Protein AF-A0A2V2SE03-F1 (afdb_monomer)

Radius of gyration: 16.1 Å; Cα contacts (8 Å, |Δi|>4): 146; chains: 1; bounding box: 35×38×41 Å

Sequence (122 aa):
MTYPTLTLPQFSAVMEYAEQHGRTWKAKLSDDWLYARTEGALQVLRNSHGPAWLQSFKPLTCAKAILRPLDITINKRDTGEYRVNLLNGTEDTASYSEDIVGSVGTGIAMSCHRDQHKASGA

Mean predicted aligned error: 3.94 Å

Secondary structure (DSSP, 8-state):
-PPPPPPHHHHHHHHHHHHHHGGGHHHHHHHHHHTT---HHHHHHHHHHHHHHHHH--HHHHHHHHHGGGTEEEEE-TTSPEEEEETT--GGG-EEES-HHHHHHHHHHHHHHHHHHHHH--

Structure (mmCIF, N/CA/C/O backbone):
data_AF-A0A2V2SE03-F1
#
_entry.id   AF-A0A2V2SE03-F1
#
loop_
_atom_site.group_PDB
_atom_site.id
_atom_site.type_symbol
_atom_site.label_atom_id
_atom_site.label_alt_id
_atom_site.label_comp_id
_atom_site.label_asym_id
_atom_site.label_entity_id
_atom_site.label_seq_id
_atom_site.pdbx_PDB_ins_code
_atom_site.Cartn_x
_atom_site.Cartn_y
_atom_site.Cartn_z
_atom_site.occupancy
_atom_site.B_iso_or_equiv
_atom_site.auth_seq_id
_atom_site.auth_comp_id
_atom_site.auth_asym_id
_atom_site.auth_atom_id
_atom_site.pdbx_PDB_model_num
ATOM 1 N N . MET A 1 1 ? 16.500 -7.685 5.808 1.00 59.94 1 MET A N 1
ATOM 2 C CA . MET A 1 1 ? 16.652 -6.347 5.198 1.00 59.94 1 MET A CA 1
ATOM 3 C C . MET A 1 1 ? 15.466 -5.507 5.632 1.00 59.94 1 MET A C 1
ATOM 5 O O . MET A 1 1 ? 14.348 -6.006 5.561 1.00 59.94 1 MET A O 1
ATOM 9 N N . THR A 1 2 ? 15.708 -4.299 6.135 1.00 79.69 2 THR A N 1
ATOM 10 C CA . THR A 1 2 ? 14.652 -3.347 6.508 1.00 79.69 2 THR A CA 1
ATOM 11 C C . THR A 1 2 ? 14.448 -2.406 5.334 1.00 79.69 2 THR A C 1
ATOM 13 O O . THR A 1 2 ? 15.416 -1.821 4.857 1.00 79.69 2 THR A O 1
ATOM 16 N N . TYR A 1 3 ? 13.215 -2.297 4.851 1.00 87.88 3 TYR A N 1
ATOM 17 C CA . TYR A 1 3 ? 12.869 -1.427 3.732 1.00 87.88 3 TYR A CA 1
ATOM 18 C C . TYR A 1 3 ? 12.172 -0.161 4.236 1.00 87.88 3 TYR A C 1
ATOM 20 O O . TYR A 1 3 ? 11.499 -0.233 5.270 1.00 87.88 3 TYR A O 1
ATOM 28 N N . PRO A 1 4 ? 12.309 0.980 3.537 1.00 92.31 4 PRO A N 1
ATOM 29 C CA . PRO A 1 4 ? 11.534 2.174 3.847 1.00 92.31 4 PRO A CA 1
ATOM 30 C C . PRO A 1 4 ? 10.028 1.887 3.828 1.00 92.31 4 PRO A C 1
ATOM 32 O O . PRO A 1 4 ? 9.546 1.060 3.057 1.00 92.31 4 PRO A O 1
ATOM 35 N N . THR A 1 5 ? 9.260 2.583 4.663 1.00 95.25 5 THR A N 1
ATOM 36 C CA . THR A 1 5 ? 7.796 2.533 4.566 1.00 95.25 5 THR A CA 1
ATOM 37 C C . THR A 1 5 ? 7.354 3.152 3.241 1.00 95.25 5 THR A C 1
ATOM 39 O O . THR A 1 5 ? 7.853 4.208 2.851 1.00 95.25 5 THR A O 1
ATOM 42 N N . LEU A 1 6 ? 6.416 2.500 2.552 1.00 96.62 6 LEU A N 1
ATOM 43 C CA . LEU A 1 6 ? 5.869 2.994 1.289 1.00 96.62 6 LEU A CA 1
ATOM 44 C C . LEU A 1 6 ? 5.097 4.298 1.505 1.00 96.62 6 LEU A C 1
ATOM 46 O O . LEU A 1 6 ? 4.453 4.493 2.532 1.00 96.62 6 LEU A O 1
ATOM 50 N N . THR A 1 7 ? 5.100 5.170 0.506 1.00 95.94 7 THR A N 1
ATOM 51 C CA . THR A 1 7 ? 4.135 6.273 0.442 1.00 95.94 7 THR A CA 1
ATOM 52 C C . THR A 1 7 ? 2.809 5.787 -0.152 1.00 95.94 7 THR A C 1
ATOM 54 O O . THR A 1 7 ? 2.771 4.760 -0.837 1.00 95.94 7 THR A O 1
ATOM 57 N N . LEU A 1 8 ? 1.711 6.524 0.061 1.00 95.69 8 LEU A N 1
ATOM 58 C CA . LEU A 1 8 ? 0.421 6.187 -0.558 1.00 95.69 8 LEU A CA 1
ATOM 59 C C . LEU A 1 8 ? 0.510 6.109 -2.099 1.00 95.69 8 LEU A C 1
ATOM 61 O O . LEU A 1 8 ? 0.043 5.110 -2.641 1.00 95.69 8 LEU A O 1
ATOM 65 N N . PRO A 1 9 ? 1.170 7.046 -2.817 1.00 96.50 9 PRO A N 1
ATOM 66 C CA . PRO A 1 9 ? 1.338 6.927 -4.268 1.00 96.50 9 PRO A CA 1
ATOM 67 C C . PRO A 1 9 ? 2.106 5.672 -4.704 1.00 96.50 9 PRO A C 1
ATOM 69 O O . PRO A 1 9 ? 1.741 5.039 -5.689 1.00 96.50 9 PRO A O 1
ATOM 72 N N . GLN A 1 10 ? 3.151 5.276 -3.968 1.00 97.44 10 GLN A N 1
ATOM 73 C CA . GLN A 1 10 ? 3.888 4.039 -4.256 1.00 97.44 10 GLN A CA 1
ATOM 74 C C . GLN A 1 10 ? 3.022 2.800 -4.029 1.00 97.44 10 GLN A C 1
ATOM 76 O O . GLN A 1 10 ? 3.062 1.870 -4.828 1.00 97.44 10 GLN A O 1
ATOM 81 N N . PHE A 1 11 ? 2.241 2.786 -2.947 1.00 98.06 11 PHE A N 1
ATOM 82 C CA . PHE A 1 11 ? 1.332 1.687 -2.646 1.00 98.06 11 PHE A CA 1
ATOM 83 C C . PHE A 1 11 ? 0.220 1.568 -3.694 1.00 98.06 11 PHE A C 1
ATOM 85 O O . PHE A 1 11 ? 0.007 0.470 -4.204 1.00 98.06 11 PHE A O 1
ATOM 92 N N . SER A 1 12 ? -0.406 2.689 -4.074 1.00 97.94 12 SER A N 1
ATOM 93 C CA . SER A 1 12 ? -1.417 2.751 -5.141 1.00 97.94 12 SER A CA 1
ATOM 94 C C . SER A 1 12 ? -0.862 2.202 -6.448 1.00 97.94 12 SER A C 1
ATOM 96 O O . SER A 1 12 ? -1.413 1.255 -6.993 1.00 97.94 12 SER A O 1
ATOM 98 N N . ALA A 1 13 ? 0.307 2.684 -6.882 1.00 98.06 13 ALA A N 1
ATOM 99 C CA . ALA A 1 13 ? 0.911 2.254 -8.140 1.00 98.06 13 ALA A CA 1
ATOM 100 C C . ALA A 1 13 ? 1.214 0.745 -8.183 1.00 98.06 13 ALA A C 1
ATOM 102 O O . ALA A 1 13 ? 1.060 0.109 -9.224 1.00 98.06 13 ALA A O 1
ATOM 103 N N . VAL A 1 14 ? 1.630 0.143 -7.060 1.00 97.94 14 VAL A N 1
ATOM 104 C CA . VAL A 1 14 ? 1.835 -1.315 -6.980 1.00 97.94 14 VAL A CA 1
ATOM 105 C C . VAL A 1 14 ? 0.512 -2.067 -7.081 1.00 97.94 14 VAL A C 1
ATOM 107 O O . VAL A 1 14 ? 0.456 -3.092 -7.758 1.00 97.94 14 VAL A O 1
ATOM 110 N N . MET A 1 15 ? -0.535 -1.584 -6.412 1.00 98.12 15 MET A N 1
ATOM 111 C CA . MET A 1 15 ? -1.852 -2.219 -6.437 1.00 98.12 15 MET A CA 1
ATOM 112 C C . MET A 1 15 ? -2.517 -2.090 -7.812 1.00 98.12 15 MET A C 1
ATOM 114 O O . MET A 1 15 ? -2.966 -3.098 -8.348 1.00 98.12 15 MET A O 1
ATOM 118 N N . GLU A 1 16 ? -2.464 -0.914 -8.439 1.00 98.06 16 GLU A N 1
ATOM 119 C CA . GLU A 1 16 ? -2.924 -0.688 -9.816 1.00 98.06 16 GLU A CA 1
ATOM 120 C C . GLU A 1 16 ? -2.192 -1.605 -10.803 1.00 98.06 16 GLU A C 1
ATOM 122 O O . GLU A 1 16 ? -2.815 -2.272 -11.631 1.00 98.06 16 GLU A O 1
ATOM 127 N N . TYR A 1 17 ? -0.863 -1.710 -10.684 1.00 98.19 17 TYR A N 1
ATOM 128 C CA . TYR A 1 17 ? -0.088 -2.630 -11.514 1.00 98.19 17 TYR A CA 1
ATOM 129 C C . TYR A 1 17 ? -0.506 -4.089 -11.268 1.00 98.19 17 TYR A C 1
ATOM 131 O O . TYR A 1 17 ? -0.602 -4.877 -12.214 1.00 98.19 17 TYR A O 1
ATOM 139 N N . ALA A 1 18 ? -0.762 -4.463 -10.009 1.00 97.69 18 ALA A N 1
ATOM 140 C CA . ALA A 1 18 ? -1.197 -5.805 -9.639 1.00 97.69 18 ALA A CA 1
ATOM 141 C C . ALA A 1 18 ? -2.558 -6.175 -10.240 1.00 97.69 18 ALA A C 1
ATOM 143 O O . ALA A 1 18 ? -2.718 -7.287 -10.749 1.00 97.69 18 ALA A O 1
ATOM 144 N N . GLU A 1 19 ? -3.507 -5.244 -10.225 1.00 97.19 19 GLU A N 1
ATOM 145 C CA . GLU A 1 19 ? -4.828 -5.410 -10.831 1.00 97.19 19 GLU A CA 1
ATOM 146 C C . GLU A 1 19 ? -4.737 -5.569 -12.350 1.00 97.19 19 GLU A C 1
ATOM 148 O O . GLU A 1 19 ? -5.284 -6.526 -12.899 1.00 97.19 19 GLU A O 1
ATOM 153 N N . GLN A 1 20 ? -3.963 -4.712 -13.022 1.00 97.88 20 GLN A N 1
ATOM 154 C CA . GLN A 1 20 ? -3.783 -4.754 -14.479 1.00 97.88 20 GLN A CA 1
ATOM 155 C C . GLN A 1 20 ? -3.158 -6.068 -14.976 1.00 97.88 20 GLN A C 1
ATOM 157 O O . GLN A 1 20 ? -3.466 -6.541 -16.070 1.00 97.88 20 GLN A O 1
ATOM 162 N N . HIS A 1 21 ? -2.272 -6.675 -14.183 1.00 97.31 21 HIS A N 1
ATOM 163 C CA . HIS A 1 21 ? -1.463 -7.821 -14.612 1.00 97.31 21 HIS A CA 1
ATOM 164 C C . HIS A 1 21 ? -1.878 -9.162 -13.992 1.00 97.31 21 HIS A C 1
ATOM 166 O O . HIS A 1 21 ? -1.292 -10.206 -14.329 1.00 97.31 21 HIS A O 1
ATOM 172 N N . GLY A 1 22 ? -2.879 -9.150 -13.108 1.00 96.25 22 GLY A N 1
ATOM 173 C CA . GLY A 1 22 ? -3.456 -10.330 -12.476 1.00 96.25 22 GLY A CA 1
ATOM 174 C C . GLY A 1 22 ? -2.429 -11.167 -11.710 1.00 96.25 22 GLY A C 1
ATOM 175 O O . GLY A 1 22 ? -1.428 -10.674 -11.207 1.00 96.25 22 GLY A O 1
ATOM 176 N N . ARG A 1 23 ? -2.636 -12.486 -11.631 1.00 95.50 23 ARG A N 1
ATOM 177 C CA . ARG A 1 23 ? -1.843 -13.395 -10.770 1.00 95.50 23 ARG A CA 1
ATOM 178 C C . ARG A 1 23 ? -0.325 -13.355 -11.004 1.00 95.50 23 ARG A C 1
ATOM 180 O O . ARG A 1 23 ? 0.436 -13.659 -10.092 1.00 95.50 23 ARG A O 1
ATOM 187 N N . THR A 1 24 ? 0.116 -12.984 -12.205 1.00 96.12 24 THR A N 1
ATOM 188 C CA . THR A 1 24 ? 1.538 -12.936 -12.589 1.00 96.12 24 THR A CA 1
ATOM 189 C C . THR A 1 24 ? 2.199 -11.580 -12.357 1.00 96.12 24 THR A C 1
ATOM 191 O O . THR A 1 24 ? 3.357 -11.401 -12.733 1.00 96.12 24 THR A O 1
ATOM 194 N N . TRP A 1 25 ? 1.488 -10.616 -11.766 1.00 97.50 25 TRP A N 1
ATOM 195 C CA . TRP A 1 25 ? 1.944 -9.230 -11.673 1.00 97.50 25 TRP A CA 1
ATOM 196 C C . TRP A 1 25 ? 3.331 -9.078 -11.046 1.00 97.50 25 TRP A C 1
ATOM 198 O O . TRP A 1 25 ? 4.127 -8.287 -11.531 1.00 97.50 25 TRP A O 1
ATOM 208 N N . LYS A 1 26 ? 3.668 -9.876 -10.023 1.00 96.62 26 LYS A N 1
ATOM 209 C CA . LYS A 1 26 ? 4.989 -9.807 -9.379 1.00 96.62 26 LYS A CA 1
ATOM 210 C C . LYS A 1 26 ? 6.126 -10.168 -10.330 1.00 96.62 26 LYS A C 1
ATOM 212 O O . LYS A 1 26 ? 7.160 -9.510 -10.333 1.00 96.62 26 LYS A O 1
ATOM 217 N N . ALA A 1 27 ? 5.941 -11.219 -11.126 1.00 95.38 27 ALA A N 1
ATOM 218 C CA . ALA A 1 27 ? 6.947 -11.652 -12.088 1.00 95.38 27 ALA A CA 1
ATOM 219 C C . ALA A 1 27 ? 7.122 -10.602 -13.192 1.00 95.38 27 ALA A C 1
ATOM 221 O O . ALA A 1 27 ? 8.247 -10.223 -13.495 1.00 95.38 27 ALA A O 1
ATOM 222 N N . LYS A 1 28 ? 6.007 -10.075 -13.714 1.00 96.81 28 LYS A N 1
ATOM 223 C CA . LYS A 1 28 ? 6.017 -9.022 -14.738 1.00 96.81 28 LYS A CA 1
ATOM 224 C C . LYS A 1 28 ? 6.658 -7.729 -14.240 1.00 96.81 28 LYS A C 1
ATOM 226 O O . LYS A 1 28 ? 7.549 -7.212 -14.895 1.00 96.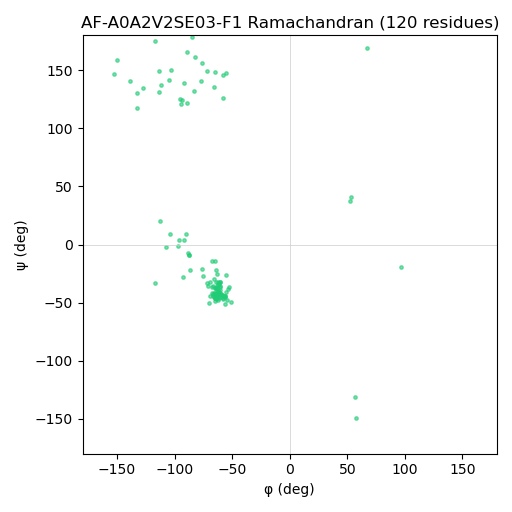81 28 LYS A O 1
ATOM 231 N N . LEU A 1 29 ? 6.307 -7.274 -13.038 1.00 97.69 29 LEU A N 1
ATOM 232 C CA . LEU A 1 29 ? 6.906 -6.070 -12.467 1.00 97.69 29 LEU A CA 1
ATOM 233 C C . LEU A 1 29 ? 8.406 -6.250 -12.217 1.00 97.69 29 LEU A C 1
ATOM 235 O O . LEU A 1 29 ? 9.186 -5.328 -12.428 1.00 97.69 29 LEU A O 1
ATOM 239 N N . SER A 1 30 ? 8.825 -7.445 -11.790 1.00 96.31 30 SER A N 1
ATOM 240 C CA . SER A 1 30 ? 10.246 -7.760 -11.633 1.00 96.31 30 SER A CA 1
ATOM 241 C C . SER A 1 30 ? 10.999 -7.738 -12.969 1.00 96.31 30 SER A C 1
ATOM 243 O O . SER A 1 30 ? 12.141 -7.282 -12.998 1.00 96.31 30 SER A O 1
ATOM 245 N N . ASP A 1 31 ? 10.382 -8.217 -14.053 1.00 96.25 31 ASP A N 1
ATOM 246 C CA . ASP A 1 31 ? 10.928 -8.144 -15.415 1.00 96.25 31 ASP A CA 1
ATOM 247 C C . ASP A 1 31 ? 11.035 -6.690 -15.892 1.00 96.25 31 ASP A C 1
ATOM 249 O O . ASP A 1 31 ? 12.097 -6.229 -16.309 1.00 96.25 31 ASP A O 1
ATOM 253 N N . ASP A 1 32 ? 9.964 -5.916 -15.721 1.00 97.50 32 ASP A N 1
ATOM 254 C CA . ASP A 1 32 ? 9.935 -4.504 -16.095 1.00 97.50 32 ASP A CA 1
ATOM 255 C C . ASP A 1 32 ? 10.954 -3.679 -15.301 1.00 97.50 32 ASP A C 1
ATOM 257 O O . ASP A 1 32 ? 11.566 -2.753 -15.837 1.00 97.50 32 ASP A O 1
ATOM 261 N N . TRP A 1 33 ? 11.204 -4.029 -14.039 1.00 96.88 33 TRP A N 1
ATOM 262 C CA . TRP A 1 33 ? 12.2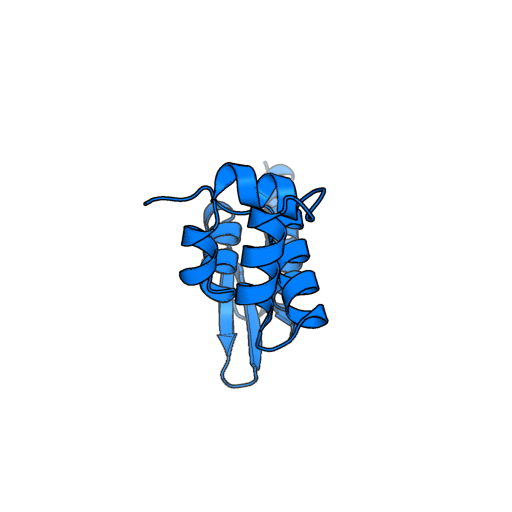68 -3.423 -13.242 1.00 96.88 33 TRP A CA 1
ATOM 263 C C . TRP A 1 33 ? 13.662 -3.722 -13.789 1.00 96.88 33 TRP A C 1
ATOM 265 O O . TRP A 1 33 ? 14.487 -2.800 -13.826 1.00 96.88 33 TRP A O 1
ATOM 275 N N . LEU A 1 34 ? 13.911 -4.963 -14.225 1.00 95.06 34 LEU A N 1
ATOM 276 C CA . LEU A 1 34 ? 15.177 -5.397 -14.820 1.00 95.06 34 LEU A CA 1
ATOM 277 C C . LEU A 1 34 ? 15.466 -4.654 -16.129 1.00 95.06 34 LEU A C 1
ATOM 279 O O . LEU A 1 34 ? 16.585 -4.194 -16.339 1.00 95.06 34 LEU A O 1
ATOM 283 N N . TYR A 1 35 ? 14.447 -4.482 -16.971 1.00 96.19 35 TYR A N 1
ATOM 284 C CA . TYR A 1 35 ? 14.560 -3.786 -18.256 1.00 96.19 35 TYR A CA 1
ATOM 285 C C . TYR A 1 35 ? 14.292 -2.277 -18.179 1.00 96.19 35 TYR A C 1
ATOM 287 O O . TYR A 1 35 ? 14.197 -1.623 -19.214 1.00 96.19 35 TYR A O 1
ATOM 295 N N . ALA A 1 36 ? 14.173 -1.721 -16.969 1.00 94.75 36 ALA A N 1
ATOM 296 C CA . ALA A 1 36 ? 13.909 -0.303 -16.722 1.00 94.75 36 ALA A CA 1
ATOM 297 C C . ALA A 1 36 ? 12.680 0.261 -17.468 1.00 94.75 36 ALA A C 1
ATOM 299 O O . ALA A 1 36 ? 12.693 1.407 -17.904 1.00 94.75 36 ALA A O 1
ATOM 300 N N . ARG A 1 37 ? 11.611 -0.536 -17.580 1.00 96.75 37 ARG A N 1
ATOM 301 C CA . ARG A 1 37 ? 10.356 -0.172 -18.263 1.00 96.75 37 ARG A CA 1
ATOM 302 C C . ARG A 1 37 ? 9.341 0.543 -17.369 1.00 96.75 37 ARG A C 1
ATOM 304 O O . ARG A 1 37 ? 8.316 1.005 -17.851 1.00 96.75 37 ARG A O 1
ATOM 311 N N . THR A 1 38 ? 9.594 0.609 -16.064 1.00 96.69 38 THR A N 1
ATOM 312 C CA . THR A 1 38 ? 8.730 1.324 -15.118 1.00 96.69 38 THR A CA 1
ATOM 313 C C . THR A 1 38 ? 9.175 2.765 -14.927 1.00 96.69 38 THR A C 1
ATOM 315 O O . THR A 1 38 ? 10.363 3.008 -14.706 1.00 96.69 38 THR A O 1
ATOM 318 N N . GLU A 1 39 ? 8.213 3.679 -14.860 1.00 95.50 39 GLU A N 1
ATOM 319 C CA . GLU A 1 39 ? 8.417 5.106 -14.597 1.00 95.50 39 GLU A CA 1
ATOM 320 C C . GLU A 1 39 ? 7.731 5.538 -13.284 1.00 95.50 39 GLU A C 1
ATOM 322 O O . GLU A 1 39 ? 7.062 4.746 -12.608 1.00 95.50 39 GLU A O 1
ATOM 327 N N . GLY A 1 40 ? 7.928 6.797 -12.883 1.00 96.50 40 GLY A N 1
ATOM 328 C CA . GLY A 1 40 ? 7.207 7.418 -11.769 1.00 96.50 40 GLY A CA 1
ATOM 329 C C . GLY A 1 40 ? 7.343 6.665 -10.439 1.00 96.50 40 GLY A C 1
ATOM 330 O O . GLY A 1 40 ? 8.443 6.310 -10.009 1.00 96.50 40 GLY A O 1
ATOM 331 N N . ALA A 1 41 ? 6.218 6.420 -9.760 1.00 97.38 41 ALA A N 1
ATOM 332 C CA . ALA A 1 41 ? 6.204 5.809 -8.430 1.00 97.38 41 ALA A CA 1
ATOM 333 C C . ALA A 1 41 ? 6.822 4.396 -8.402 1.00 97.38 41 ALA A C 1
ATOM 335 O O . ALA A 1 41 ? 7.520 4.060 -7.443 1.00 97.38 41 ALA A O 1
ATOM 336 N N . LEU A 1 42 ? 6.638 3.597 -9.461 1.00 97.44 42 LEU A N 1
ATOM 337 C CA . LEU A 1 42 ? 7.228 2.257 -9.570 1.00 97.44 42 LEU A CA 1
ATOM 338 C C . LEU A 1 42 ? 8.745 2.312 -9.786 1.00 97.44 42 LEU A C 1
ATOM 340 O O . LEU A 1 42 ? 9.466 1.488 -9.222 1.00 97.44 42 LEU A O 1
ATOM 344 N N . GLN A 1 43 ? 9.247 3.305 -10.526 1.00 97.25 43 GLN A N 1
ATOM 345 C CA . GLN A 1 43 ? 10.687 3.540 -10.676 1.00 97.25 43 GLN A CA 1
ATOM 346 C C . GLN A 1 43 ? 11.335 3.946 -9.346 1.00 97.25 43 GLN A C 1
ATOM 348 O O . GLN A 1 43 ? 12.376 3.407 -8.966 1.00 97.25 43 GLN A O 1
ATOM 353 N N . VAL A 1 44 ? 10.712 4.874 -8.610 1.00 96.75 44 VAL A N 1
ATOM 354 C CA . VAL A 1 44 ? 11.189 5.299 -7.282 1.00 96.75 44 VAL A CA 1
ATOM 355 C C . VAL A 1 44 ? 11.180 4.121 -6.304 1.00 96.75 44 VAL A C 1
ATOM 357 O O . VAL A 1 44 ? 12.125 3.939 -5.529 1.00 96.75 44 VAL A O 1
ATOM 360 N N . LEU A 1 45 ? 10.140 3.287 -6.361 1.00 96.62 45 LEU A N 1
ATOM 361 C CA . LEU A 1 45 ? 10.039 2.090 -5.535 1.00 9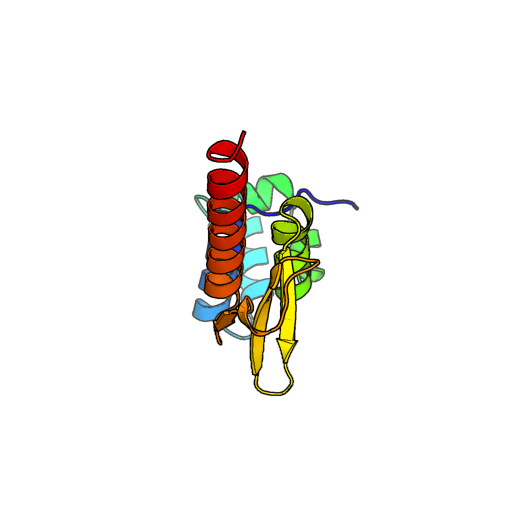6.62 45 LEU A CA 1
ATOM 362 C C . LEU A 1 45 ? 11.144 1.082 -5.868 1.00 96.62 45 LEU A C 1
ATOM 364 O O . LEU A 1 45 ? 11.828 0.616 -4.958 1.00 96.62 45 LEU A O 1
ATOM 368 N N . ARG A 1 46 ? 11.399 0.818 -7.157 1.00 96.38 46 ARG A N 1
ATOM 369 C CA . ARG A 1 46 ? 12.522 -0.022 -7.599 1.00 96.38 46 ARG A CA 1
ATOM 370 C C . ARG A 1 46 ? 13.847 0.480 -7.031 1.00 96.38 46 ARG A C 1
ATOM 372 O O . ARG A 1 46 ? 14.610 -0.314 -6.491 1.00 96.38 46 ARG A O 1
ATOM 379 N N . ASN A 1 47 ? 14.111 1.781 -7.131 1.00 95.19 47 ASN A N 1
ATOM 380 C CA . ASN A 1 47 ? 15.378 2.372 -6.695 1.00 95.19 47 ASN A CA 1
ATOM 381 C C . ASN A 1 47 ? 15.586 2.286 -5.170 1.00 95.19 47 ASN A C 1
ATOM 383 O O . ASN A 1 47 ? 16.721 2.204 -4.716 1.00 95.19 47 ASN A O 1
ATOM 387 N N . SER A 1 48 ? 14.507 2.297 -4.383 1.00 95.31 48 SER A N 1
ATOM 388 C CA . SER A 1 48 ? 14.566 2.260 -2.912 1.00 95.31 48 SER A CA 1
ATOM 389 C C . SER A 1 48 ? 14.478 0.850 -2.315 1.00 95.31 48 SER A C 1
ATOM 391 O O . SER A 1 48 ? 15.011 0.618 -1.232 1.00 95.31 48 SER A O 1
ATOM 393 N N . HIS A 1 49 ? 13.815 -0.090 -2.995 1.00 94.69 49 HIS A N 1
ATOM 394 C CA . HIS A 1 49 ? 13.512 -1.422 -2.456 1.00 94.69 49 HIS A CA 1
ATOM 395 C C . HIS A 1 49 ? 14.174 -2.571 -3.225 1.00 94.69 49 HIS A C 1
ATOM 397 O O . HIS A 1 49 ? 14.535 -3.593 -2.638 1.00 94.6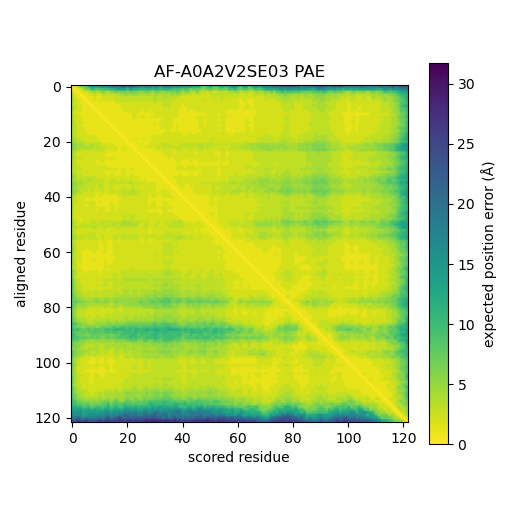9 49 HIS A O 1
ATOM 403 N N . GLY A 1 50 ? 14.343 -2.413 -4.538 1.00 91.50 50 GLY A N 1
ATOM 404 C CA . GLY A 1 50 ? 14.871 -3.437 -5.433 1.00 91.50 50 GLY A CA 1
ATOM 405 C C . GLY A 1 50 ? 13.966 -4.674 -5.608 1.00 91.50 50 GLY A C 1
ATOM 406 O O . GLY A 1 50 ? 13.007 -4.878 -4.861 1.00 91.50 50 GLY A O 1
ATOM 407 N N . PRO A 1 51 ? 14.274 -5.555 -6.580 1.00 90.19 51 PRO A N 1
ATOM 408 C CA . PRO A 1 51 ? 13.420 -6.697 -6.948 1.00 90.19 51 PRO A CA 1
ATOM 409 C C . PRO A 1 51 ? 13.171 -7.716 -5.829 1.00 90.19 51 PRO A C 1
ATOM 411 O O . PRO A 1 51 ? 12.090 -8.299 -5.746 1.00 90.19 51 PRO A O 1
ATOM 414 N N . ALA A 1 52 ? 14.142 -7.916 -4.933 1.00 90.38 52 ALA A N 1
ATOM 415 C CA . ALA A 1 52 ? 14.022 -8.874 -3.831 1.00 90.38 52 ALA A CA 1
ATOM 416 C C . ALA A 1 52 ? 12.878 -8.525 -2.860 1.00 90.38 52 ALA A C 1
ATOM 418 O O . ALA A 1 52 ? 12.225 -9.422 -2.324 1.00 90.38 52 ALA A O 1
ATOM 419 N N . TRP A 1 53 ? 12.590 -7.233 -2.674 1.00 94.81 53 TRP A N 1
ATOM 420 C CA . TRP A 1 53 ? 11.466 -6.779 -1.855 1.00 94.81 53 TRP A CA 1
ATOM 421 C C . TRP A 1 53 ? 10.112 -7.234 -2.411 1.00 94.81 53 TRP A C 1
ATOM 423 O O . TRP A 1 53 ? 9.209 -7.588 -1.652 1.00 94.81 53 TRP A O 1
ATOM 433 N N . LEU A 1 54 ? 9.966 -7.296 -3.737 1.00 94.69 54 LEU A N 1
ATOM 434 C CA . LEU A 1 54 ? 8.696 -7.636 -4.379 1.00 94.69 54 LEU A CA 1
ATOM 435 C C . LEU A 1 54 ? 8.199 -9.040 -3.986 1.00 94.69 54 LEU A C 1
ATOM 437 O O . LEU A 1 54 ? 6.995 -9.296 -3.854 1.00 94.69 54 LEU A O 1
ATOM 441 N N . GLN A 1 55 ? 9.141 -9.955 -3.744 1.00 90.50 55 GLN A N 1
ATOM 442 C CA . GLN A 1 55 ? 8.851 -11.325 -3.326 1.00 90.50 55 GLN A CA 1
ATOM 443 C C . GLN A 1 55 ? 8.239 -11.375 -1.922 1.00 90.50 55 GLN A C 1
ATOM 445 O O . GLN A 1 55 ? 7.304 -12.140 -1.685 1.00 90.50 55 GLN A O 1
ATOM 450 N N . SER A 1 56 ? 8.685 -10.504 -1.013 1.00 91.94 56 SER A N 1
ATOM 451 C CA . SER A 1 56 ? 8.155 -10.411 0.351 1.00 91.94 56 SER A CA 1
ATOM 452 C C . SER A 1 56 ? 6.955 -9.466 0.488 1.00 91.94 56 SER A C 1
ATOM 454 O O . SER A 1 56 ? 6.315 -9.455 1.542 1.00 91.94 56 SER A O 1
ATOM 456 N N . PHE A 1 57 ? 6.596 -8.725 -0.569 1.00 95.25 57 PHE A N 1
ATOM 457 C CA . PHE A 1 57 ? 5.463 -7.801 -0.562 1.00 95.25 57 PHE A CA 1
ATOM 458 C C . PHE A 1 57 ? 4.143 -8.496 -0.212 1.00 95.25 57 PHE A C 1
ATOM 460 O O . PHE A 1 57 ? 3.720 -9.456 -0.874 1.00 95.25 57 PHE A O 1
ATOM 467 N N . LYS A 1 58 ? 3.465 -7.951 0.800 1.00 96.00 58 LYS A N 1
ATOM 468 C CA . LYS A 1 58 ? 2.125 -8.342 1.242 1.00 96.00 58 LYS A CA 1
ATOM 469 C C . LYS A 1 58 ? 1.288 -7.070 1.421 1.00 96.00 58 LYS A C 1
ATOM 471 O O . LYS A 1 58 ? 1.628 -6.285 2.310 1.00 96.00 58 LYS A O 1
ATOM 476 N N . PRO A 1 59 ? 0.188 -6.880 0.662 1.00 96.25 59 PRO A N 1
ATOM 477 C CA . PRO A 1 59 ? -0.584 -5.636 0.684 1.00 96.25 59 PRO A CA 1
ATOM 478 C C . PRO A 1 59 ? -0.985 -5.183 2.092 1.00 96.25 59 PRO A C 1
ATOM 480 O O . PRO A 1 59 ? -0.694 -4.059 2.485 1.00 96.25 59 PRO A O 1
ATOM 483 N N . LEU A 1 60 ? -1.558 -6.082 2.903 1.00 96.94 60 LEU A N 1
ATOM 484 C CA . LEU A 1 60 ? -1.998 -5.748 4.262 1.00 96.94 60 LEU A CA 1
ATOM 485 C C . LEU A 1 60 ? -0.837 -5.408 5.207 1.00 96.94 60 LEU A C 1
ATOM 487 O O . LEU A 1 60 ? -0.976 -4.537 6.060 1.00 96.94 60 LEU A O 1
ATOM 491 N N . THR A 1 61 ? 0.313 -6.068 5.068 1.00 96.88 61 THR A N 1
ATOM 492 C CA . THR A 1 61 ? 1.495 -5.758 5.885 1.00 96.88 61 THR A CA 1
ATOM 493 C C . THR A 1 61 ? 2.034 -4.370 5.553 1.00 96.88 61 THR A C 1
ATOM 495 O O . THR A 1 61 ? 2.343 -3.605 6.464 1.00 96.88 61 THR A O 1
ATOM 498 N N . CYS A 1 62 ? 2.094 -4.021 4.267 1.00 96.56 62 CYS A N 1
ATOM 499 C CA . CYS A 1 62 ? 2.510 -2.694 3.825 1.00 96.56 62 CYS A CA 1
ATOM 500 C C . CYS A 1 62 ? 1.506 -1.618 4.256 1.00 96.56 62 CYS A C 1
ATOM 502 O O . CYS A 1 62 ? 1.921 -0.628 4.844 1.00 96.56 62 CYS A O 1
ATOM 504 N N . ALA A 1 63 ? 0.200 -1.845 4.083 1.00 97.56 63 ALA A N 1
ATOM 505 C CA . ALA A 1 63 ? -0.844 -0.929 4.547 1.00 97.56 63 ALA A CA 1
ATOM 506 C C . ALA A 1 63 ? -0.739 -0.638 6.055 1.00 97.56 63 ALA A C 1
ATOM 508 O O . ALA A 1 63 ? -0.767 0.518 6.475 1.00 97.56 63 ALA A O 1
ATOM 509 N N . LYS A 1 64 ? -0.520 -1.674 6.878 1.00 97.38 64 LYS A N 1
ATOM 510 C CA . LYS A 1 64 ? -0.258 -1.512 8.318 1.00 97.38 64 LYS A CA 1
ATOM 511 C C . LYS A 1 64 ? 0.984 -0.661 8.587 1.00 97.38 64 LYS A C 1
ATOM 513 O O . LYS A 1 64 ? 0.952 0.176 9.480 1.00 97.38 64 LYS A O 1
ATOM 518 N N . ALA A 1 65 ? 2.068 -0.861 7.837 1.00 96.56 65 ALA A N 1
ATOM 519 C CA . ALA A 1 65 ? 3.294 -0.081 8.004 1.00 96.56 65 ALA A CA 1
ATOM 520 C C . ALA A 1 65 ? 3.101 1.406 7.659 1.00 96.56 65 ALA A C 1
ATOM 522 O O . ALA A 1 65 ? 3.653 2.250 8.357 1.00 96.56 65 ALA A O 1
ATOM 523 N N . ILE A 1 66 ? 2.293 1.715 6.638 1.00 97.38 66 ILE A N 1
ATOM 524 C CA . ILE A 1 66 ? 1.941 3.092 6.242 1.00 97.38 66 ILE A CA 1
ATOM 525 C C . ILE A 1 66 ? 1.148 3.794 7.349 1.00 97.38 66 ILE A C 1
ATOM 527 O O . ILE A 1 66 ? 1.404 4.950 7.664 1.00 97.38 66 ILE A O 1
ATOM 531 N N . LEU A 1 67 ? 0.190 3.082 7.944 1.00 97.44 67 LEU A N 1
ATOM 532 C CA . LEU A 1 67 ? -0.772 3.640 8.894 1.00 97.44 67 LEU A CA 1
ATOM 533 C C . LEU A 1 67 ? -0.282 3.662 10.347 1.00 97.44 67 LEU A C 1
ATOM 535 O O . LEU A 1 67 ? -0.764 4.459 11.150 1.00 97.44 67 LEU A O 1
ATOM 539 N N . ARG A 1 68 ? 0.695 2.819 10.696 1.00 95.69 68 ARG A N 1
ATOM 540 C CA . ARG A 1 68 ? 1.210 2.703 12.066 1.00 95.69 68 ARG A CA 1
ATOM 541 C C . ARG A 1 68 ? 1.729 4.025 12.652 1.00 95.69 68 ARG A C 1
ATOM 543 O O . ARG A 1 68 ? 1.376 4.296 13.794 1.00 95.69 68 ARG A O 1
ATOM 550 N N . PRO A 1 69 ? 2.520 4.852 11.941 1.00 96.00 69 PRO A N 1
ATOM 551 C CA . PRO A 1 69 ? 2.984 6.137 12.474 1.00 96.00 69 PRO A CA 1
ATOM 552 C C . PRO A 1 69 ? 1.859 7.150 12.718 1.00 96.00 69 PRO A C 1
ATOM 554 O O . PRO A 1 69 ? 2.085 8.157 13.374 1.00 96.00 69 PRO A O 1
ATOM 557 N N . LEU A 1 70 ? 0.667 6.900 12.169 1.00 95.44 70 LEU A N 1
ATOM 558 C CA . LEU A 1 70 ? -0.501 7.768 12.292 1.00 95.44 70 LEU A CA 1
ATOM 559 C C . LEU A 1 70 ? -1.439 7.328 13.427 1.00 95.44 70 LEU A C 1
ATOM 561 O O . LEU A 1 70 ? -2.513 7.905 13.593 1.00 95.44 70 LEU A O 1
ATOM 565 N N . ASP A 1 71 ? -1.063 6.299 14.196 1.00 95.88 71 ASP A N 1
ATOM 566 C CA . ASP A 1 71 ? -1.9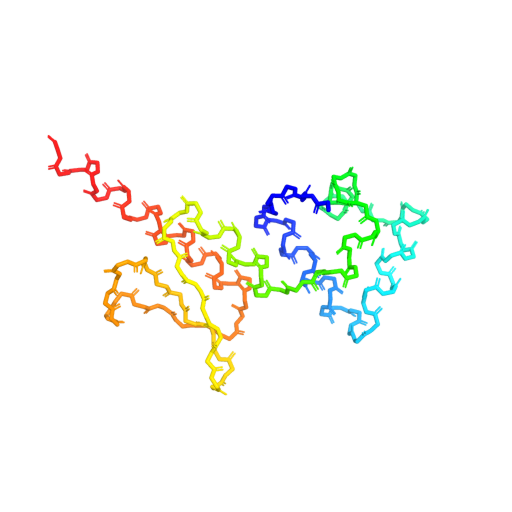22 5.627 15.178 1.00 95.88 71 ASP A CA 1
ATOM 567 C C . ASP A 1 71 ? -3.252 5.163 14.568 1.00 95.88 71 ASP A C 1
ATOM 569 O O . ASP A 1 71 ? -4.322 5.286 15.169 1.00 95.88 71 ASP A O 1
ATOM 573 N N . ILE A 1 72 ? -3.179 4.631 13.346 1.00 96.88 72 ILE A N 1
ATOM 574 C CA . ILE A 1 72 ? -4.305 4.030 12.637 1.00 96.88 72 ILE A CA 1
ATOM 575 C C . ILE A 1 72 ? -4.075 2.525 12.514 1.00 96.88 72 ILE A C 1
ATOM 577 O O . ILE A 1 72 ? -2.985 2.045 12.195 1.00 96.88 72 ILE A O 1
ATOM 581 N N . THR A 1 73 ? -5.136 1.763 12.739 1.00 96.69 73 THR A N 1
ATOM 582 C CA . THR A 1 73 ? -5.185 0.316 12.550 1.00 96.69 73 THR A CA 1
ATOM 583 C C . THR A 1 73 ? -5.967 -0.019 11.291 1.00 96.69 73 THR A C 1
ATOM 585 O O . THR A 1 73 ? -6.980 0.608 10.995 1.00 96.69 73 THR A O 1
ATOM 588 N N . ILE A 1 74 ? -5.505 -1.034 10.562 1.00 97.38 74 ILE A N 1
ATOM 589 C CA . ILE A 1 74 ? -6.223 -1.625 9.432 1.00 97.38 74 ILE A CA 1
ATOM 590 C C . ILE A 1 74 ? -6.216 -3.144 9.568 1.00 97.38 74 ILE A C 1
ATOM 592 O O . ILE A 1 74 ? -5.160 -3.745 9.779 1.00 97.38 74 ILE A O 1
ATOM 596 N N . ASN A 1 75 ? -7.374 -3.784 9.441 1.00 96.31 75 ASN A N 1
ATOM 597 C CA . ASN A 1 75 ? -7.492 -5.241 9.451 1.00 96.31 75 ASN A CA 1
ATOM 598 C C . ASN A 1 75 ? -8.487 -5.700 8.389 1.00 96.31 75 ASN A C 1
ATOM 600 O O . ASN A 1 75 ? -9.521 -5.071 8.199 1.00 96.31 75 ASN A O 1
ATOM 604 N N . LYS A 1 76 ? -8.175 -6.808 7.713 1.00 96.44 76 LYS A N 1
ATOM 605 C CA . LYS A 1 76 ? -9.113 -7.460 6.799 1.00 96.44 76 LYS A CA 1
ATOM 606 C C . LYS A 1 76 ? -10.051 -8.357 7.604 1.00 96.44 76 LYS A C 1
ATOM 608 O O . LYS A 1 76 ? -9.573 -9.109 8.452 1.00 96.44 76 LYS A O 1
ATOM 613 N N . ARG A 1 77 ? -11.350 -8.260 7.348 1.00 94.81 77 ARG A N 1
ATOM 614 C CA . ARG A 1 77 ? -12.390 -9.100 7.948 1.00 94.81 77 ARG A CA 1
ATOM 615 C C . ARG A 1 77 ? -12.623 -10.352 7.113 1.00 94.81 77 ARG A C 1
ATOM 617 O O . ARG A 1 77 ? -12.262 -10.402 5.937 1.00 94.81 77 ARG A O 1
ATOM 624 N N . ASP A 1 78 ? -13.317 -11.316 7.705 1.00 92.81 78 ASP A N 1
ATOM 625 C CA . ASP A 1 78 ? -13.766 -12.524 7.005 1.00 92.81 78 ASP A CA 1
ATOM 626 C C . ASP A 1 78 ? -14.749 -12.205 5.866 1.00 92.81 78 ASP A C 1
ATOM 628 O O . ASP A 1 78 ? -14.805 -12.935 4.881 1.00 92.81 78 ASP A O 1
ATOM 632 N N . THR A 1 79 ? -15.460 -11.071 5.953 1.00 91.31 79 THR A N 1
ATOM 633 C CA . THR A 1 79 ? -16.335 -10.543 4.889 1.00 91.31 79 THR A CA 1
ATOM 634 C C . THR A 1 79 ? -15.568 -10.079 3.650 1.00 91.31 79 THR A C 1
ATOM 636 O O . THR A 1 79 ? -16.167 -9.884 2.601 1.00 91.31 79 THR A O 1
ATOM 639 N N . GLY A 1 80 ? -14.246 -9.911 3.745 1.00 92.06 80 GLY A N 1
ATOM 640 C CA . GLY A 1 80 ? -13.406 -9.367 2.678 1.00 92.06 80 GLY A CA 1
ATOM 641 C C . GLY A 1 80 ? -13.117 -7.873 2.821 1.00 92.06 80 GLY A C 1
ATOM 642 O O . GLY A 1 80 ? -12.107 -7.416 2.288 1.00 92.06 80 GLY A O 1
ATOM 643 N N . GLU A 1 81 ? -13.919 -7.151 3.602 1.00 95.75 81 GLU A N 1
ATOM 644 C CA . GLU A 1 81 ? -13.762 -5.719 3.855 1.00 95.75 81 GLU A CA 1
ATOM 645 C C . GLU A 1 81 ? -12.558 -5.420 4.754 1.00 95.75 81 GLU A C 1
ATOM 647 O O . GLU A 1 81 ? -12.193 -6.180 5.659 1.00 95.75 81 GLU A O 1
ATOM 652 N N . TYR A 1 82 ? -11.967 -4.254 4.548 1.00 96.81 82 TYR A N 1
ATOM 653 C CA . TYR A 1 82 ? -10.948 -3.676 5.399 1.00 96.81 82 TYR A CA 1
ATOM 654 C C . TYR A 1 82 ? -11.599 -2.737 6.409 1.00 96.81 82 TYR A C 1
ATOM 656 O O . TYR A 1 82 ? -12.240 -1.755 6.048 1.00 96.81 82 TYR A O 1
ATOM 664 N N . ARG A 1 83 ? -11.398 -3.036 7.692 1.00 96.31 83 ARG A N 1
ATOM 665 C CA . ARG A 1 83 ? -11.754 -2.171 8.816 1.00 96.31 83 ARG A CA 1
ATOM 666 C C . ARG A 1 83 ? -10.580 -1.257 9.126 1.00 96.31 83 ARG A C 1
ATOM 668 O O . ARG A 1 83 ? -9.505 -1.755 9.476 1.00 96.31 83 ARG A O 1
ATOM 675 N N . VAL A 1 84 ? -10.803 0.048 9.065 1.00 96.81 84 VAL A N 1
ATOM 676 C CA . VAL A 1 84 ? -9.836 1.096 9.404 1.00 96.81 84 VAL A CA 1
ATOM 677 C C . VAL A 1 84 ? -10.329 1.838 10.636 1.00 96.81 84 VAL A C 1
ATOM 679 O O . VAL A 1 84 ? -11.493 2.219 10.696 1.00 96.81 84 VAL A O 1
ATOM 682 N N . ASN A 1 85 ? -9.471 2.028 11.637 1.00 96.44 85 ASN A N 1
ATOM 683 C CA . ASN A 1 85 ? -9.848 2.751 12.851 1.00 96.44 85 ASN A CA 1
ATOM 684 C C . ASN A 1 85 ? -8.659 3.465 13.490 1.00 96.44 85 ASN A C 1
ATOM 686 O O . ASN A 1 85 ? -7.519 3.031 13.323 1.00 96.44 85 ASN A O 1
ATOM 690 N N . LEU A 1 86 ? -8.924 4.477 14.315 1.00 93.19 86 LEU A N 1
ATOM 691 C CA . LEU A 1 86 ? -7.929 4.977 15.267 1.00 93.19 86 LEU A CA 1
ATOM 692 C C . LEU A 1 86 ? -7.479 3.824 16.189 1.00 93.19 86 LEU A C 1
ATOM 694 O O . LEU A 1 86 ? -8.290 2.964 16.538 1.00 93.19 86 LEU A O 1
ATOM 698 N N . LEU A 1 87 ? -6.209 3.806 16.606 1.00 90.06 87 LEU A N 1
ATOM 699 C CA . LEU A 1 87 ? -5.634 2.759 17.468 1.00 90.06 87 LEU A CA 1
ATOM 700 C C . LEU A 1 87 ? -6.448 2.532 18.752 1.00 90.06 87 LEU A C 1
ATOM 702 O O . LEU A 1 87 ? -6.628 1.391 19.163 1.00 90.06 87 LEU A O 1
ATOM 706 N N . ASN A 1 88 ? -6.991 3.611 19.318 1.00 86.50 88 ASN A N 1
ATOM 707 C CA . ASN A 1 88 ? -7.855 3.598 20.502 1.00 86.50 88 ASN A CA 1
ATOM 708 C C . ASN A 1 88 ? -9.306 4.005 20.172 1.00 86.50 88 ASN A C 1
ATOM 710 O O . ASN A 1 88 ? -10.027 4.479 21.045 1.00 86.50 88 ASN A O 1
ATOM 714 N N . GLY A 1 89 ? -9.713 3.911 18.902 1.00 83.62 89 GLY A N 1
ATOM 715 C CA . GLY A 1 89 ? -11.061 4.268 18.455 1.00 83.62 89 GLY A CA 1
ATOM 716 C C . GLY A 1 89 ? -12.100 3.207 18.816 1.00 83.62 89 GLY A C 1
ATOM 717 O O . GLY A 1 89 ? -11.776 2.025 18.952 1.00 83.62 89 GLY A O 1
ATOM 718 N N . THR A 1 90 ? -13.361 3.622 18.915 1.00 87.25 90 THR A N 1
ATOM 719 C CA . THR A 1 90 ? -14.514 2.726 19.091 1.00 87.25 90 THR A CA 1
ATOM 720 C C . THR A 1 90 ? -15.003 2.202 17.736 1.00 87.25 90 THR A C 1
ATOM 722 O O . THR A 1 90 ? -14.440 2.534 16.692 1.00 87.25 90 THR A O 1
ATOM 725 N N . GLU A 1 91 ? -16.033 1.352 17.727 1.00 85.25 91 GLU A N 1
ATOM 726 C CA . GLU A 1 91 ? -16.685 0.931 16.476 1.00 85.25 91 GLU A CA 1
ATOM 727 C C . GLU A 1 91 ? -17.356 2.101 15.745 1.00 85.25 91 GLU A C 1
ATOM 729 O O . GLU A 1 91 ? -17.319 2.138 14.520 1.00 85.25 91 GLU A O 1
ATOM 734 N N . ASP A 1 92 ? -17.867 3.100 16.469 1.00 85.75 92 ASP A N 1
ATOM 735 C CA . ASP A 1 92 ? -18.524 4.275 15.874 1.00 85.75 92 ASP A CA 1
ATOM 736 C C . ASP A 1 92 ? -17.568 5.131 15.030 1.00 85.75 92 ASP A C 1
ATOM 738 O O . ASP A 1 92 ? -17.998 5.891 14.166 1.00 85.75 92 ASP A O 1
ATOM 742 N N . THR A 1 93 ? -16.259 5.012 15.273 1.00 86.19 93 THR A N 1
ATOM 743 C CA . THR A 1 93 ? -15.224 5.705 14.498 1.00 86.19 93 THR A CA 1
ATOM 744 C C . THR A 1 93 ? -14.611 4.830 13.410 1.00 86.19 93 THR A C 1
ATOM 746 O O . THR A 1 93 ? -13.726 5.300 12.698 1.00 86.19 93 THR A O 1
ATOM 749 N N . ALA A 1 94 ? -15.024 3.566 13.283 1.00 91.94 94 ALA A N 1
ATOM 750 C CA . ALA A 1 94 ? -14.470 2.656 12.293 1.00 91.94 94 ALA A CA 1
ATOM 751 C C . ALA A 1 94 ? -15.031 2.943 10.893 1.00 91.94 94 ALA A C 1
ATOM 753 O O . ALA A 1 94 ? -16.218 3.201 10.709 1.00 91.94 94 ALA A O 1
ATOM 754 N N . SER A 1 95 ? -14.165 2.845 9.887 1.00 94.38 95 SER A N 1
ATOM 755 C CA . SER A 1 95 ? -14.541 2.902 8.477 1.00 94.38 95 SER A CA 1
ATOM 756 C C . SER A 1 95 ? -14.290 1.560 7.798 1.00 94.38 95 SER A C 1
ATOM 758 O O . SER A 1 95 ? -13.373 0.823 8.174 1.00 94.38 95 SER A O 1
ATOM 760 N N . TYR A 1 96 ? -15.108 1.254 6.795 1.00 94.69 96 TYR A N 1
ATOM 761 C CA . TYR A 1 96 ? -15.117 -0.014 6.079 1.00 94.69 96 TYR A CA 1
ATOM 762 C C . TYR A 1 96 ? -15.023 0.234 4.575 1.00 94.69 96 TYR A C 1
ATOM 764 O O . TYR A 1 96 ? -15.709 1.105 4.043 1.00 94.69 96 TYR A O 1
ATOM 772 N N . SER A 1 97 ? -14.164 -0.521 3.896 1.00 94.94 97 SER A N 1
ATOM 773 C CA . SER A 1 97 ? -14.045 -0.495 2.437 1.00 94.94 97 SER A CA 1
ATOM 774 C C . SER A 1 97 ? -13.537 -1.837 1.919 1.00 94.94 97 SER A C 1
ATOM 776 O O . SER A 1 97 ? -12.732 -2.496 2.573 1.00 94.94 97 SER A O 1
ATOM 778 N N . GLU A 1 98 ? -13.982 -2.252 0.737 1.00 94.00 98 GLU A N 1
ATOM 779 C CA . GLU A 1 98 ? -13.466 -3.447 0.055 1.00 94.00 98 GLU A CA 1
ATOM 780 C C . GLU A 1 98 ? -12.093 -3.204 -0.591 1.00 94.00 98 GLU A C 1
ATOM 782 O O . GLU A 1 98 ? -11.326 -4.145 -0.802 1.00 94.00 98 GLU A O 1
ATOM 787 N N . ASP A 1 99 ? -11.750 -1.940 -0.853 1.00 95.19 99 ASP A N 1
ATOM 788 C CA . ASP A 1 99 ? -10.479 -1.541 -1.447 1.00 95.19 99 ASP A CA 1
ATOM 789 C C . ASP A 1 99 ? -9.446 -1.185 -0.368 1.00 95.19 99 ASP A C 1
ATOM 791 O O . ASP A 1 99 ? -9.645 -0.306 0.482 1.00 95.19 99 ASP A O 1
ATOM 795 N N . ILE A 1 100 ? -8.296 -1.859 -0.424 1.00 96.81 100 ILE A N 1
ATOM 796 C CA . ILE A 1 100 ? -7.192 -1.631 0.503 1.00 96.81 100 ILE A CA 1
ATOM 797 C C . ILE A 1 100 ? -6.518 -0.273 0.283 1.00 96.81 100 ILE A C 1
ATOM 799 O O . ILE A 1 100 ? -6.045 0.319 1.254 1.00 96.81 100 ILE A O 1
ATOM 803 N N . VAL A 1 101 ? -6.465 0.238 -0.952 1.00 97.56 101 VAL A N 1
ATOM 804 C CA . VAL A 1 101 ? -5.846 1.540 -1.248 1.00 97.56 101 VAL A CA 1
ATOM 805 C C . VAL A 1 101 ? -6.715 2.655 -0.676 1.00 97.56 101 VAL A C 1
ATOM 807 O O . VAL A 1 101 ? -6.226 3.469 0.112 1.00 97.56 101 VAL A O 1
ATOM 810 N N . GLY A 1 102 ? -8.017 2.623 -0.965 1.00 96.62 102 GLY A N 1
ATOM 811 C CA . GLY A 1 102 ? -9.020 3.507 -0.381 1.00 96.62 102 GLY A CA 1
ATOM 812 C C . GLY A 1 102 ? -9.023 3.448 1.145 1.00 96.62 102 GLY A C 1
ATOM 813 O O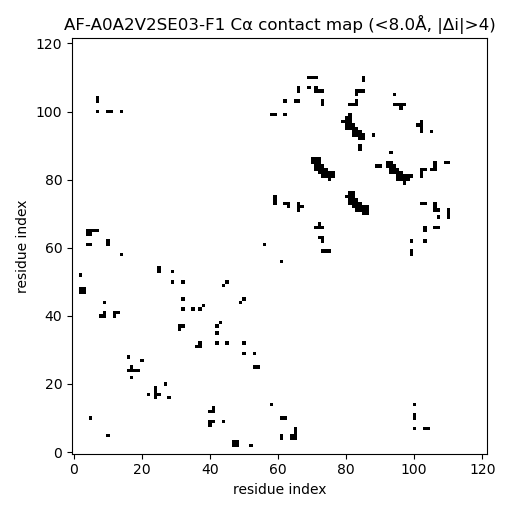 . GLY A 1 102 ? -9.045 4.484 1.797 1.00 96.62 102 GLY A O 1
ATOM 814 N N . SER A 1 103 ? -8.876 2.258 1.732 1.00 97.25 103 SER A N 1
ATOM 815 C CA . SER A 1 103 ? -8.763 2.090 3.188 1.00 97.25 103 SER A CA 1
ATOM 816 C C . SER A 1 103 ? -7.546 2.802 3.788 1.00 97.25 103 SER A C 1
ATOM 818 O O . SER A 1 103 ? -7.649 3.448 4.833 1.00 97.25 103 SER A O 1
ATOM 820 N N . VAL A 1 104 ? -6.383 2.726 3.134 1.00 97.62 104 VAL A N 1
ATOM 821 C CA . VAL A 1 104 ? -5.193 3.476 3.571 1.00 97.62 104 VAL A CA 1
ATOM 822 C C . VAL A 1 104 ? -5.426 4.982 3.440 1.00 97.62 104 VAL A C 1
ATOM 824 O O . VAL A 1 104 ? -5.102 5.723 4.368 1.00 97.62 104 VAL A O 1
ATOM 827 N N . GLY A 1 105 ? -6.035 5.433 2.339 1.00 97.00 105 GLY A N 1
ATOM 828 C CA . GLY A 1 105 ? -6.418 6.834 2.144 1.00 97.00 105 GLY A CA 1
ATOM 829 C C . GLY A 1 105 ? -7.357 7.348 3.240 1.00 97.00 105 GLY A C 1
ATOM 830 O O . GLY A 1 105 ? -7.090 8.387 3.844 1.00 97.00 105 GLY A O 1
ATOM 831 N N . THR A 1 106 ? -8.395 6.579 3.574 1.00 96.94 106 THR A N 1
ATOM 832 C CA . THR A 1 106 ? -9.314 6.886 4.676 1.00 96.94 106 THR A CA 1
ATOM 833 C C . THR A 1 106 ? -8.576 6.976 6.006 1.00 96.94 106 THR A C 1
ATOM 835 O O . THR A 1 106 ? -8.774 7.932 6.749 1.00 96.94 106 THR A O 1
ATOM 838 N N . GLY A 1 107 ? -7.673 6.037 6.300 1.00 96.69 107 GLY A N 1
ATOM 839 C CA . GLY A 1 107 ? -6.873 6.073 7.523 1.00 96.69 107 GLY A CA 1
ATOM 840 C C . GLY A 1 107 ? -6.031 7.346 7.653 1.00 96.69 107 GLY A C 1
ATOM 841 O O . GLY A 1 107 ? -6.008 7.974 8.712 1.00 96.69 107 GLY A O 1
ATOM 842 N N . ILE A 1 108 ? -5.394 7.773 6.561 1.00 96.19 108 ILE A N 1
ATOM 843 C CA . ILE A 1 108 ? -4.641 9.034 6.519 1.00 96.19 108 ILE A CA 1
ATOM 844 C C . ILE A 1 108 ? -5.574 10.225 6.791 1.00 96.19 108 ILE A C 1
ATOM 846 O O . ILE A 1 108 ? -5.257 11.067 7.633 1.00 96.19 108 ILE A O 1
ATOM 850 N N . ALA A 1 109 ? -6.750 10.265 6.157 1.00 95.25 109 ALA A N 1
ATOM 851 C CA . ALA A 1 109 ? -7.736 11.324 6.373 1.00 95.25 109 ALA A CA 1
ATOM 852 C C . ALA A 1 109 ? -8.251 11.372 7.826 1.00 95.25 109 ALA A C 1
ATOM 854 O O . ALA A 1 109 ? -8.375 12.456 8.399 1.00 95.25 109 ALA A O 1
ATOM 855 N N . MET A 1 110 ? -8.482 10.213 8.455 1.00 93.81 110 MET A N 1
ATOM 856 C CA . MET A 1 110 ? -8.867 10.118 9.870 1.00 93.81 110 MET A CA 1
ATOM 857 C C . MET A 1 110 ? -7.801 10.717 10.796 1.00 93.81 110 MET A C 1
ATOM 859 O O . MET A 1 110 ? -8.143 11.434 11.738 1.00 93.81 110 MET A O 1
ATOM 863 N N . SER A 1 111 ? -6.514 10.467 10.520 1.00 93.88 111 SER A N 1
ATOM 864 C CA . SER A 1 111 ? -5.413 11.075 11.279 1.00 93.88 111 SER A CA 1
ATOM 865 C C . SER A 1 111 ? -5.415 12.594 11.133 1.00 93.88 111 SER A C 1
ATOM 867 O O . SER A 1 111 ? -5.373 13.301 12.137 1.00 93.88 111 SER A O 1
ATOM 869 N N . CYS A 1 112 ? -5.533 13.104 9.902 1.00 91.62 112 CYS A N 1
ATOM 870 C CA . CYS A 1 112 ? -5.585 14.544 9.655 1.00 91.62 112 CYS A CA 1
ATOM 871 C C . CYS A 1 112 ? -6.753 15.210 10.395 1.00 91.62 112 CYS A C 1
ATOM 873 O O . CYS A 1 112 ? -6.566 16.253 11.020 1.00 91.62 112 CYS A O 1
ATOM 875 N N . HIS A 1 113 ? -7.941 14.597 10.376 1.00 89.06 113 HIS A N 1
ATOM 876 C CA . HIS A 1 113 ? -9.106 15.143 11.068 1.00 89.06 113 HIS A CA 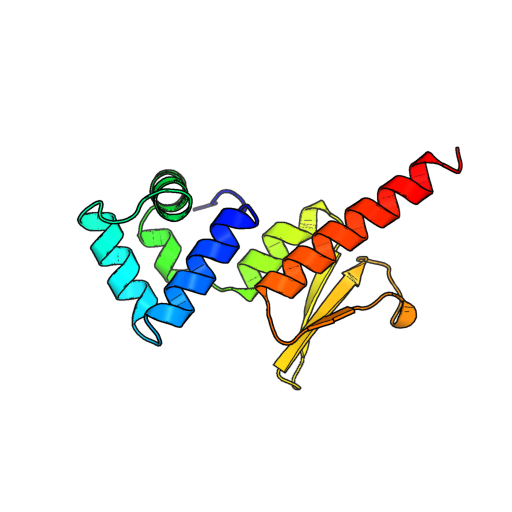1
ATOM 877 C C . HIS A 1 113 ? -8.918 15.171 12.594 1.00 89.06 113 HIS A C 1
ATOM 879 O O . HIS A 1 113 ? -9.232 16.175 13.241 1.00 89.06 113 HIS A O 1
ATOM 885 N N . ARG A 1 114 ? -8.374 14.093 13.175 1.00 89.44 114 ARG A N 1
ATOM 886 C CA . ARG A 1 114 ? -8.052 14.016 14.608 1.00 89.44 114 ARG A CA 1
ATOM 887 C C . ARG A 1 114 ? -7.098 15.134 15.027 1.00 89.44 114 ARG A C 1
ATOM 889 O O . ARG A 1 114 ? -7.293 15.747 16.075 1.00 89.44 114 ARG A O 1
ATOM 896 N N . ASP A 1 115 ? -6.066 15.377 14.228 1.00 86.88 115 ASP A N 1
ATOM 897 C CA . ASP A 1 115 ? -5.018 16.339 14.563 1.00 86.88 115 ASP A CA 1
ATOM 898 C C . ASP A 1 115 ? -5.531 17.791 14.468 1.00 86.88 115 ASP A C 1
ATOM 900 O O . ASP A 1 115 ? -5.172 18.617 15.306 1.00 86.88 115 ASP A O 1
ATOM 904 N N . GLN A 1 116 ? -6.458 18.082 13.544 1.00 83.56 116 GLN A N 1
ATOM 905 C CA . GLN A 1 116 ? -7.159 19.375 13.478 1.00 83.56 116 GLN A CA 1
ATOM 906 C C . GLN A 1 116 ? -7.990 19.656 14.740 1.00 83.56 116 GLN A C 1
ATOM 908 O O . GLN A 1 116 ? -7.890 20.740 15.309 1.00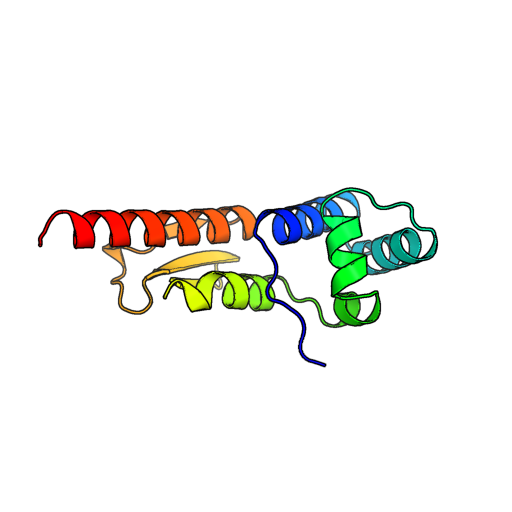 83.56 116 GLN A O 1
ATOM 913 N N . HIS A 1 117 ? -8.756 18.673 15.228 1.00 76.44 117 HIS A N 1
ATOM 914 C CA . HIS A 1 117 ? -9.554 18.826 16.455 1.00 76.44 117 HIS A CA 1
ATOM 915 C C . HIS A 1 117 ? -8.696 19.057 17.700 1.00 76.44 117 HIS A C 1
ATOM 917 O O . HIS A 1 117 ? -9.065 19.853 18.560 1.00 76.44 117 HIS A O 1
ATOM 923 N N . LYS A 1 118 ? -7.532 18.401 17.796 1.00 75.81 118 LYS A N 1
ATOM 924 C CA . LYS A 1 118 ? -6.585 18.652 18.893 1.00 75.81 118 LYS A CA 1
ATOM 925 C C . LYS A 1 118 ? -6.033 20.080 18.867 1.00 75.81 118 LYS A C 1
ATOM 927 O O . LYS A 1 118 ? -5.833 20.655 19.929 1.00 75.81 118 LYS A O 1
ATOM 932 N N . ALA A 1 119 ? -5.788 20.639 17.682 1.00 70.50 119 ALA A N 1
ATOM 933 C CA . ALA A 1 119 ? -5.217 21.976 17.529 1.00 70.50 119 ALA A CA 1
ATOM 934 C C . ALA A 1 119 ? -6.214 23.113 17.816 1.00 70.50 119 ALA A C 1
ATOM 936 O O . ALA A 1 119 ? -5.793 24.195 18.204 1.00 70.50 119 ALA A O 1
ATOM 937 N N . SER A 1 120 ? -7.520 22.892 17.633 1.00 66.06 120 SER A N 1
ATOM 938 C CA . SER A 1 120 ? -8.557 23.909 17.887 1.00 66.06 120 SER A CA 1
ATOM 939 C C . SER A 1 120 ? -9.079 23.944 19.330 1.00 66.06 120 SER A C 1
A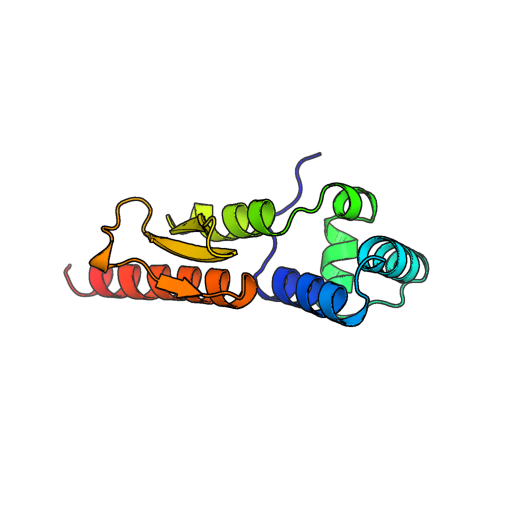TOM 941 O O . SER A 1 120 ? -9.854 24.836 19.665 1.00 66.06 120 SER A O 1
ATOM 943 N N . GLY A 1 121 ? -8.702 22.972 20.167 1.00 58.25 121 GLY A N 1
ATOM 944 C CA . GLY A 1 121 ? -9.147 22.850 21.562 1.00 58.25 121 GLY A CA 1
ATOM 945 C C . GLY A 1 121 ? -8.117 23.268 22.620 1.00 58.25 121 GLY A C 1
ATOM 946 O O . GLY A 1 121 ? -8.348 22.991 23.797 1.00 58.25 121 GLY A O 1
ATOM 947 N N . ALA A 1 122 ? -6.996 23.872 22.215 1.00 48.09 122 ALA A N 1
ATOM 948 C CA . ALA A 1 122 ? -5.923 24.380 23.079 1.00 48.09 122 ALA A CA 1
ATOM 949 C C . ALA A 1 122 ? -5.825 25.907 22.974 1.00 48.09 122 ALA A C 1
ATOM 951 O O . ALA A 1 122 ? -5.516 26.536 24.009 1.00 48.09 122 ALA A O 1
#

Solvent-accessible surface area (backbone atoms only — not comparable to full-atom values): 7051 Å² total; per-residue (Å²): 136,89,68,78,73,63,51,69,66,41,50,44,48,52,50,54,48,33,65,78,49,45,97,54,22,66,62,52,53,45,50,32,58,74,70,64,70,50,61,70,49,55,33,56,46,43,76,70,53,39,68,75,45,62,75,72,63,45,74,68,63,52,49,36,56,54,30,47,87,59,48,28,42,66,48,74,46,96,88,60,32,32,42,25,28,47,70,88,50,58,76,91,62,46,45,79,32,76,46,68,61,58,36,49,53,50,42,55,50,54,37,55,54,54,53,52,56,59,66,77,73,114

Nearest PDB structures (foldseek):
  3ax1-assembly1_A  TM=2.498E-01  e=1.274E+00  Arabidopsis thaliana
  7n3p-assembly1_A  TM=2.584E-01  e=2.783E+00  Scytonema hofmannii

Foldseek 3Di:
DDFDQADLVLLVVLVVQCVVVDPCSLVVLLVCLVVVVDDDSSVVCCVRPNSVVSVVDDSQVSLCSLLVVLQKDWDQDPVQWIWIARVPGDPVRIDIDNDSSVSSVVSVVSSVVVVVVVVVVD

pLDDT: mean 93.06, std 8.09, range [48.09, 98.19]